Protein AF-A0A975CGD7-F1 (afdb_monomer)

Radius of gyration: 22.12 Å; Cα contacts (8 Å, |Δi|>4): 7; chains: 1; bounding box: 38×37×61 Å

Mean predicted aligned error: 12.28 Å

pLDDT: mean 79.47, std 17.46, range [34.69, 97.75]

Organism: NCBI:txid2816950

Sequence (89 aa):
MTHEGFDRSDATARARASKRAANLSINSELLQQARALDINLSATLEQALQQAVRTRQAELWRRQNLHAIAAYNDAVEAQGVFSDGVRAF

InterPro domains:
  IPR009956 Post-segregation antitoxin CcdA [PF07362] (19-89)

Secondary structure (DSSP, 8-state):
-------TTHHHHGGGPPP--------HHHHHHHHHTT--HHHHHHHHHHHHHHHHHHHHHHHHHHHHHHHHHHHHHHH--GGGGT---

Structure (mmCIF, N/CA/C/O backbone):
data_AF-A0A975CGD7-F1
#
_entry.id   AF-A0A975CGD7-F1
#
loop_
_atom_site.group_PDB
_atom_site.id
_atom_site.type_symbol
_atom_site.label_atom_id
_atom_site.label_alt_id
_atom_site.label_comp_id
_atom_site.label_asym_id
_atom_site.label_entity_id
_atom_site.label_seq_id
_atom_site.pdbx_PDB_ins_code
_atom_site.Cartn_x
_atom_site.Cartn_y
_atom_site.Cartn_z
_atom_site.occupancy
_atom_site.B_iso_or_equiv
_atom_site.auth_seq_id
_atom_site.auth_comp_id
_atom_site.auth_asym_id
_atom_site.auth_atom_id
_atom_site.pdbx_PDB_model_num
ATOM 1 N N . MET A 1 1 ? 11.106 -23.073 -27.893 1.00 34.69 1 MET A N 1
ATOM 2 C CA . MET A 1 1 ? 11.438 -21.778 -27.265 1.00 34.69 1 MET A CA 1
ATOM 3 C C . MET A 1 1 ? 10.119 -21.185 -26.792 1.00 34.69 1 MET A C 1
ATOM 5 O O . MET A 1 1 ? 9.284 -20.849 -27.618 1.00 34.69 1 MET A O 1
ATOM 9 N N . THR A 1 2 ? 9.837 -21.299 -25.499 1.00 40.88 2 THR A N 1
ATOM 10 C CA . THR A 1 2 ? 8.499 -21.186 -24.900 1.00 40.88 2 THR A CA 1
ATOM 11 C C . THR A 1 2 ? 7.990 -19.745 -24.887 1.00 40.88 2 THR A C 1
ATOM 13 O O . THR A 1 2 ? 8.546 -18.891 -24.203 1.00 40.88 2 THR A O 1
ATOM 16 N N . HIS A 1 3 ? 6.911 -19.490 -25.629 1.00 44.22 3 HIS A N 1
ATOM 17 C CA . HIS A 1 3 ? 6.036 -18.339 -25.428 1.00 44.22 3 HIS A CA 1
ATOM 18 C C . HIS A 1 3 ? 5.280 -18.541 -24.104 1.00 44.22 3 HIS A C 1
ATOM 20 O O . HIS A 1 3 ? 4.207 -19.139 -24.093 1.00 44.22 3 HIS A O 1
ATOM 26 N N . GLU A 1 4 ? 5.825 -18.072 -22.982 1.00 41.69 4 GLU A N 1
ATOM 27 C CA . GLU A 1 4 ? 5.000 -17.842 -21.792 1.00 41.69 4 GLU A CA 1
ATOM 28 C C . GLU A 1 4 ? 4.261 -16.520 -21.998 1.00 41.69 4 GLU A C 1
ATOM 30 O O . GLU A 1 4 ? 4.765 -15.428 -21.737 1.00 41.69 4 GLU A O 1
ATOM 35 N N . GLY A 1 5 ? 3.080 -16.635 -22.607 1.00 41.25 5 GLY A N 1
ATOM 36 C CA . GLY A 1 5 ? 2.155 -15.530 -22.777 1.00 41.25 5 GLY A CA 1
ATOM 37 C C . GLY A 1 5 ? 1.774 -14.951 -21.420 1.00 41.25 5 GLY A C 1
ATOM 38 O O . GLY A 1 5 ? 1.416 -15.677 -20.497 1.00 41.25 5 GLY A O 1
ATOM 39 N N . PHE A 1 6 ? 1.832 -13.626 -21.320 1.00 48.97 6 PHE A N 1
ATOM 40 C CA . PHE A 1 6 ? 1.209 -12.868 -20.246 1.00 48.97 6 PHE A CA 1
ATOM 41 C C . PHE A 1 6 ? -0.309 -13.070 -20.357 1.00 48.97 6 PHE A C 1
ATOM 43 O O . PHE A 1 6 ? -0.998 -12.363 -21.095 1.00 48.97 6 PHE A 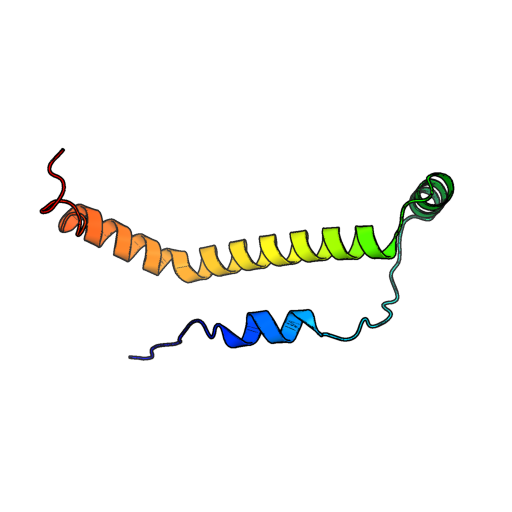O 1
ATOM 50 N N . ASP A 1 7 ? -0.803 -14.119 -19.705 1.00 48.12 7 ASP A N 1
ATOM 51 C CA . ASP A 1 7 ? -2.210 -14.487 -19.663 1.00 48.12 7 ASP A CA 1
ATOM 52 C C . ASP A 1 7 ? -3.013 -13.319 -19.061 1.00 48.12 7 ASP A C 1
ATOM 54 O O . ASP A 1 7 ? -2.941 -13.004 -17.873 1.00 48.12 7 ASP A O 1
ATOM 58 N N . ARG A 1 8 ? -3.764 -12.616 -19.919 1.00 50.28 8 ARG A N 1
ATOM 59 C CA . ARG A 1 8 ? -4.677 -11.528 -19.525 1.00 50.28 8 ARG A CA 1
ATOM 60 C C . ARG A 1 8 ? -5.869 -12.031 -18.694 1.00 50.28 8 ARG A C 1
ATOM 62 O O . ARG A 1 8 ? -6.648 -11.205 -18.219 1.00 50.28 8 ARG A O 1
ATOM 69 N N . SER A 1 9 ? -6.015 -13.342 -18.512 1.00 47.00 9 SER A N 1
ATOM 70 C CA . SER A 1 9 ? -7.145 -13.998 -17.849 1.00 47.00 9 SER A CA 1
ATOM 71 C C . SER A 1 9 ? -7.026 -13.95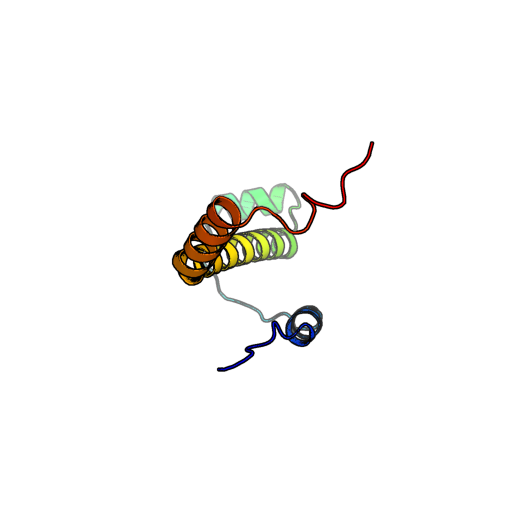0 -16.316 1.00 47.00 9 SER A C 1
ATOM 73 O O . SER A 1 9 ? -8.047 -13.882 -15.623 1.00 47.00 9 SER A O 1
ATOM 75 N N . ASP A 1 10 ? -5.806 -13.864 -15.773 1.00 49.28 10 ASP A N 1
ATOM 76 C CA . ASP A 1 10 ? -5.559 -13.791 -14.320 1.00 49.28 10 ASP A CA 1
ATOM 77 C C . ASP A 1 10 ? -5.973 -12.433 -13.698 1.00 49.28 10 ASP A C 1
ATOM 79 O O . ASP A 1 10 ? -6.384 -12.332 -12.536 1.00 49.28 10 ASP A O 1
ATOM 83 N N . ALA A 1 11 ? -5.969 -11.359 -14.499 1.00 51.12 11 ALA A N 1
ATOM 84 C CA . ALA A 1 11 ? -6.354 -10.017 -14.047 1.00 51.12 11 ALA A CA 1
ATOM 85 C C . ALA A 1 11 ? -7.855 -9.905 -13.717 1.00 51.12 11 ALA A C 1
ATOM 87 O O . ALA A 1 11 ? -8.242 -9.179 -12.797 1.00 51.12 11 ALA A O 1
ATOM 88 N N . THR A 1 12 ? -8.705 -10.647 -14.430 1.00 47.06 12 THR A N 1
ATOM 89 C CA . THR A 1 12 ? -10.162 -10.655 -14.226 1.00 47.06 12 THR A CA 1
ATOM 90 C C . THR A 1 12 ? -10.614 -11.560 -13.079 1.00 47.06 12 THR A C 1
ATOM 92 O O . THR A 1 12 ? -11.622 -11.262 -12.437 1.00 47.06 12 THR A O 1
ATOM 95 N N . ALA A 1 13 ? -9.868 -12.623 -12.759 1.00 50.22 13 ALA A N 1
ATOM 96 C CA . ALA A 1 13 ? -10.223 -13.554 -11.684 1.00 50.22 13 ALA A CA 1
ATOM 97 C C . ALA A 1 13 ? -10.023 -12.949 -10.279 1.00 50.22 13 ALA A C 1
ATOM 99 O O . ALA A 1 13 ? -10.861 -13.138 -9.392 1.00 50.22 13 ALA A O 1
ATOM 100 N N . ARG A 1 14 ? -8.969 -12.139 -10.073 1.00 53.56 14 ARG A N 1
ATOM 101 C CA . ARG A 1 14 ? -8.704 -11.463 -8.782 1.00 53.56 14 ARG A CA 1
ATOM 102 C C . ARG A 1 14 ? -9.780 -10.451 -8.386 1.00 53.56 14 ARG A C 1
ATOM 104 O O . ARG A 1 14 ? -9.990 -10.243 -7.195 1.00 53.56 14 ARG A O 1
ATOM 111 N N . ALA A 1 15 ? -10.498 -9.868 -9.349 1.00 53.00 15 ALA A N 1
ATOM 112 C CA . ALA A 1 15 ? -11.538 -8.870 -9.087 1.00 53.00 15 ALA A CA 1
ATOM 113 C C . ALA A 1 15 ? -12.764 -9.433 -8.339 1.00 53.00 15 ALA A C 1
ATOM 115 O O . ALA A 1 15 ? -13.567 -8.665 -7.813 1.00 53.00 15 ALA A O 1
ATOM 116 N N . ARG A 1 16 ? -12.910 -10.765 -8.266 1.00 53.66 16 ARG A N 1
ATOM 117 C CA . ARG A 1 16 ? -14.060 -11.437 -7.639 1.00 53.66 16 ARG A CA 1
ATOM 118 C C . ARG A 1 16 ? -13.694 -12.323 -6.447 1.00 53.66 16 ARG A C 1
ATOM 120 O O . ARG A 1 16 ? -14.539 -13.083 -5.978 1.00 53.66 16 ARG A O 1
ATOM 127 N N . ALA A 1 17 ? -12.456 -12.240 -5.957 1.00 63.88 17 ALA A N 1
ATOM 128 C CA . ALA A 1 17 ? -12.024 -13.019 -4.805 1.00 63.88 17 ALA A CA 1
ATOM 129 C C . ALA A 1 17 ? -12.849 -12.637 -3.564 1.00 63.88 17 ALA A C 1
ATOM 131 O O . ALA A 1 17 ? -12.935 -11.469 -3.182 1.00 63.88 17 ALA A O 1
ATOM 132 N N . SER A 1 18 ? -13.480 -13.628 -2.934 1.00 73.00 18 SER A N 1
ATOM 133 C CA . SER A 1 18 ? -14.254 -13.427 -1.710 1.00 73.00 18 SER A CA 1
ATOM 134 C C . SER A 1 18 ? -13.352 -12.894 -0.597 1.00 73.00 18 SER A C 1
ATOM 136 O O . SER A 1 18 ? -12.325 -13.510 -0.295 1.00 73.00 18 SER A O 1
ATOM 138 N N . LYS A 1 19 ? -13.748 -11.785 0.040 1.00 75.94 19 LYS A N 1
ATOM 139 C CA . LYS A 1 19 ? -13.051 -11.248 1.216 1.00 75.94 19 LYS A CA 1
ATOM 140 C C . LYS A 1 19 ? -12.970 -12.334 2.288 1.00 75.94 19 LYS A C 1
ATOM 142 O O . LYS A 1 19 ? -13.989 -12.907 2.668 1.00 75.94 19 LYS A O 1
ATOM 147 N N . ARG A 1 20 ? -11.764 -12.608 2.781 1.00 80.81 20 ARG A N 1
ATOM 148 C CA . ARG A 1 20 ? -11.532 -13.522 3.902 1.00 80.81 20 ARG A CA 1
ATOM 149 C C . ARG A 1 20 ? -11.085 -12.707 5.109 1.00 80.81 20 ARG A C 1
ATOM 151 O O . ARG A 1 20 ? -10.242 -11.826 4.974 1.00 80.81 20 ARG A O 1
ATOM 158 N N . ALA A 1 21 ? -11.647 -13.006 6.278 1.00 82.81 21 ALA A N 1
ATOM 159 C CA . ALA A 1 21 ? -11.179 -12.417 7.525 1.00 82.81 21 ALA A CA 1
ATOM 160 C C . ALA A 1 21 ? -9.734 -12.863 7.798 1.00 82.81 21 ALA A C 1
ATOM 162 O O . ALA A 1 21 ? -9.417 -14.049 7.690 1.00 82.81 21 ALA A O 1
ATOM 163 N N . ALA A 1 22 ? -8.873 -11.913 8.146 1.00 81.94 22 ALA A N 1
ATOM 164 C CA . ALA A 1 22 ? -7.497 -12.161 8.546 1.00 81.94 22 ALA A CA 1
ATOM 165 C C . ALA A 1 22 ? -7.292 -11.625 9.966 1.00 81.94 22 ALA A C 1
ATOM 167 O O . ALA A 1 22 ? -7.703 -10.505 10.269 1.00 81.94 22 ALA A O 1
ATOM 168 N N . ASN A 1 23 ? -6.658 -12.421 10.828 1.00 86.44 23 ASN A N 1
ATOM 169 C CA . ASN A 1 23 ? -6.237 -11.968 12.150 1.00 86.44 23 ASN A CA 1
ATOM 170 C C . ASN A 1 23 ? -4.890 -11.261 12.022 1.00 86.44 23 ASN A C 1
ATOM 172 O O . ASN A 1 23 ? -3.952 -11.799 11.435 1.00 86.44 23 ASN A O 1
ATOM 176 N N . LEU A 1 24 ? -4.809 -10.051 12.562 1.00 85.69 24 LEU A N 1
ATOM 177 C CA . LEU A 1 24 ? -3.654 -9.174 12.432 1.00 85.69 24 LEU A CA 1
ATOM 178 C C . LEU A 1 24 ? -3.475 -8.345 13.702 1.00 85.69 24 LEU A C 1
ATOM 180 O O . LEU A 1 24 ? -4.450 -7.949 14.339 1.00 85.69 24 LEU A O 1
ATOM 184 N N . SER A 1 25 ? -2.217 -8.112 14.067 1.00 90.62 25 SER A N 1
ATOM 185 C CA . SER A 1 25 ? -1.843 -7.275 15.205 1.00 90.62 25 SER A CA 1
ATOM 186 C C . SER A 1 25 ? -1.509 -5.873 14.704 1.00 90.62 25 SER A C 1
ATOM 188 O O . SER A 1 25 ? -0.671 -5.717 13.815 1.00 90.62 25 SER A O 1
ATOM 190 N N . ILE A 1 26 ? -2.183 -4.861 15.250 1.00 89.62 26 ILE A N 1
ATOM 191 C CA . ILE A 1 26 ? -1.940 -3.440 14.973 1.00 89.62 26 ILE A CA 1
ATOM 192 C C . ILE A 1 26 ? -1.735 -2.736 16.316 1.00 89.62 26 ILE A C 1
ATOM 194 O O . ILE A 1 26 ? -2.316 -3.136 17.325 1.00 89.62 26 ILE A O 1
ATOM 198 N N . ASN A 1 27 ? -0.927 -1.674 16.321 1.00 95.19 27 ASN A N 1
ATOM 199 C CA . ASN A 1 27 ? -0.801 -0.775 17.463 1.00 95.19 27 ASN A CA 1
ATOM 200 C C . ASN A 1 27 ? -2.193 -0.296 17.941 1.00 95.19 27 ASN A C 1
ATOM 202 O O . ASN A 1 27 ? -2.994 0.225 17.161 1.00 95.19 27 ASN A O 1
ATOM 206 N N . SER A 1 28 ? -2.471 -0.477 19.232 1.00 94.50 28 SER A N 1
ATOM 207 C CA . SER A 1 28 ? -3.775 -0.188 19.833 1.00 94.50 28 SER A CA 1
ATOM 208 C C . SER A 1 28 ? -4.136 1.297 19.819 1.00 94.50 28 SER A C 1
ATOM 210 O O . SER A 1 28 ? -5.292 1.633 19.570 1.00 94.50 28 SER A O 1
ATOM 212 N N . GLU A 1 29 ? -3.167 2.185 20.038 1.00 96.81 29 GLU A N 1
ATOM 213 C CA . GLU A 1 29 ? -3.378 3.636 20.010 1.00 96.81 29 GLU A CA 1
ATOM 214 C C . GLU A 1 29 ? -3.720 4.109 18.597 1.00 96.81 29 GLU A C 1
ATOM 216 O O . GLU A 1 29 ? -4.672 4.864 18.406 1.00 96.81 29 GLU A O 1
ATOM 221 N N . LEU A 1 30 ? -3.011 3.601 17.585 1.00 95.56 30 LEU A N 1
ATOM 222 C CA . LEU A 1 30 ? -3.294 3.911 16.184 1.00 95.56 30 LEU A CA 1
ATOM 223 C C . LEU A 1 30 ? -4.696 3.439 15.778 1.00 95.56 30 LEU A C 1
ATOM 225 O O . LEU A 1 30 ? -5.424 4.158 15.094 1.00 95.56 30 LEU A O 1
ATOM 229 N N . LEU A 1 31 ? -5.100 2.244 16.222 1.00 94.31 31 LEU A N 1
ATOM 230 C CA . LEU A 1 31 ? -6.445 1.728 15.973 1.00 94.31 31 LEU A CA 1
ATOM 231 C C . LEU A 1 31 ? -7.515 2.612 16.628 1.00 94.31 31 LEU A C 1
ATOM 233 O O . LEU A 1 31 ? -8.556 2.866 16.022 1.00 94.31 31 LEU A O 1
ATOM 237 N N . GLN A 1 32 ? -7.267 3.083 17.851 1.00 96.31 32 GLN A N 1
ATOM 238 C CA . GLN A 1 32 ? -8.178 3.982 18.553 1.00 96.31 32 GLN A CA 1
ATOM 239 C C . GLN A 1 32 ? -8.298 5.331 17.836 1.00 96.31 32 GLN A C 1
ATOM 241 O O . GLN A 1 32 ? -9.414 5.799 17.618 1.00 96.31 32 GLN A O 1
ATOM 246 N N . GLN A 1 33 ? -7.176 5.916 17.411 1.00 96.94 33 GLN A N 1
ATOM 247 C CA . GLN A 1 33 ? -7.157 7.157 16.632 1.00 96.94 33 GLN A CA 1
ATOM 248 C C . GLN A 1 33 ? -7.924 7.002 15.317 1.00 96.94 33 GLN A C 1
ATOM 250 O O . GLN A 1 33 ? -8.767 7.833 14.996 1.00 96.94 33 GLN A O 1
ATOM 255 N N . ALA A 1 34 ? -7.701 5.906 14.586 1.00 95.69 34 ALA A N 1
ATOM 256 C CA . ALA A 1 34 ? -8.406 5.643 13.337 1.00 95.69 34 ALA A CA 1
ATOM 257 C C . ALA A 1 34 ? -9.927 5.555 13.539 1.00 95.69 34 ALA A C 1
ATOM 259 O O . ALA A 1 34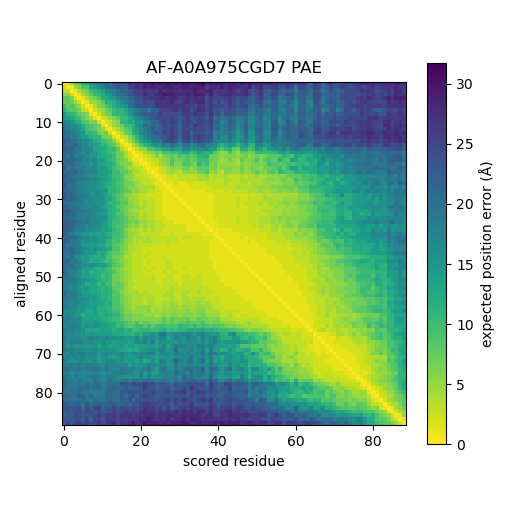 ? -10.684 6.124 12.758 1.00 95.69 34 ALA A O 1
ATOM 260 N N . ARG A 1 35 ? -10.379 4.895 14.615 1.00 93.94 35 ARG A N 1
ATOM 261 C CA . ARG A 1 35 ? -11.807 4.830 14.972 1.00 93.94 35 ARG A CA 1
ATOM 262 C C . ARG A 1 35 ? -12.374 6.190 15.367 1.00 93.94 35 ARG A C 1
ATOM 264 O O . ARG A 1 35 ? -13.485 6.505 14.965 1.00 93.94 35 ARG A O 1
ATOM 271 N N . ALA A 1 36 ? -11.626 6.986 16.131 1.00 97.62 36 ALA A N 1
ATOM 272 C CA . ALA A 1 36 ? -12.045 8.330 16.531 1.00 97.62 36 ALA A CA 1
ATOM 273 C C . ALA A 1 36 ? -12.196 9.283 15.332 1.00 97.62 36 ALA A C 1
ATOM 275 O O . ALA A 1 36 ? -13.000 10.208 15.382 1.00 97.62 36 ALA A O 1
ATOM 276 N N . LEU A 1 37 ? -11.442 9.036 14.258 1.00 97.75 37 LEU A N 1
ATOM 277 C CA . LEU A 1 37 ? -11.479 9.793 13.005 1.00 97.75 37 LEU A CA 1
ATOM 278 C C . LEU A 1 37 ? -12.436 9.202 11.951 1.00 97.75 37 LEU A C 1
ATOM 280 O O . LEU A 1 37 ? -12.407 9.644 10.807 1.00 97.75 37 LEU A O 1
ATOM 284 N N . ASP A 1 38 ? -13.242 8.195 12.308 1.00 95.69 38 ASP A N 1
ATOM 285 C CA . ASP A 1 38 ? -14.154 7.482 11.396 1.00 95.69 38 ASP A CA 1
ATOM 286 C C . ASP A 1 38 ? -13.461 6.904 10.140 1.00 95.69 38 ASP A C 1
ATOM 288 O O . ASP A 1 38 ? -14.020 6.806 9.047 1.00 95.69 38 ASP A O 1
ATOM 292 N N . ILE A 1 39 ? -12.196 6.495 10.281 1.00 95.94 39 ILE A N 1
ATOM 293 C CA . ILE A 1 39 ? -11.439 5.893 9.183 1.00 95.94 39 ILE A CA 1
ATOM 294 C C . ILE A 1 39 ? -11.950 4.474 8.930 1.00 95.94 39 ILE A C 1
ATOM 296 O O . ILE A 1 39 ? -11.931 3.605 9.809 1.00 95.94 39 ILE A O 1
ATOM 300 N N . ASN A 1 40 ? -12.323 4.197 7.678 1.00 94.31 40 ASN A N 1
ATOM 301 C CA . ASN A 1 40 ? -12.714 2.860 7.245 1.00 94.31 40 ASN A CA 1
ATOM 302 C C . ASN A 1 40 ? -11.495 1.928 7.159 1.00 94.31 40 ASN A C 1
ATOM 304 O O . ASN A 1 40 ? -10.886 1.752 6.103 1.00 94.31 40 ASN A O 1
ATOM 308 N N . LEU A 1 41 ? -11.175 1.286 8.284 1.00 91.06 41 LEU A N 1
ATOM 309 C CA . LEU A 1 41 ? -9.993 0.439 8.440 1.00 91.06 41 LEU A CA 1
ATOM 310 C C . LEU A 1 41 ? -9.875 -0.648 7.363 1.00 91.06 41 LEU A C 1
ATOM 312 O O . LEU A 1 41 ? -8.781 -0.897 6.862 1.00 91.06 41 LEU A O 1
ATOM 316 N N . SER A 1 42 ? -10.988 -1.289 6.994 1.00 88.88 42 SER A N 1
ATOM 317 C CA . SER A 1 42 ? -10.969 -2.350 5.985 1.00 88.88 42 SER A CA 1
ATOM 318 C C . SER A 1 42 ? -10.589 -1.808 4.611 1.00 88.88 42 SER A C 1
ATOM 320 O O . SER A 1 42 ? -9.763 -2.419 3.938 1.00 88.88 42 SER A O 1
ATOM 322 N N . ALA A 1 43 ? -11.168 -0.677 4.198 1.00 90.75 43 ALA A N 1
ATOM 323 C CA . ALA A 1 43 ? -10.862 -0.067 2.909 1.00 90.75 43 ALA A CA 1
ATOM 324 C C . ALA A 1 43 ? -9.417 0.449 2.868 1.00 90.75 43 ALA A C 1
ATOM 326 O O . ALA A 1 43 ? -8.694 0.171 1.913 1.00 90.75 43 ALA A O 1
ATOM 327 N N . THR A 1 44 ? -8.975 1.128 3.929 1.00 94.75 44 THR A N 1
ATOM 328 C CA . THR A 1 44 ? -7.610 1.654 4.031 1.00 94.75 44 THR A CA 1
ATOM 329 C C . THR A 1 44 ? -6.569 0.538 3.989 1.00 94.75 44 THR A C 1
ATOM 331 O O . THR A 1 44 ? -5.598 0.634 3.239 1.00 94.75 44 THR A O 1
ATOM 334 N N . LEU A 1 45 ? -6.774 -0.541 4.753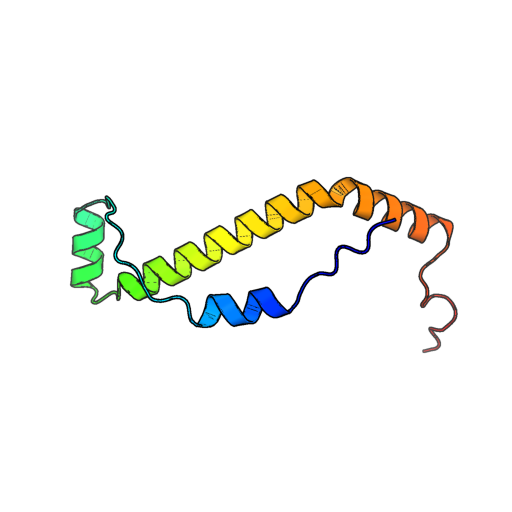 1.00 92.56 45 LEU A N 1
ATOM 335 C CA . LEU A 1 45 ? -5.851 -1.675 4.773 1.00 92.56 45 LEU A CA 1
ATOM 336 C C . LEU A 1 45 ? -5.794 -2.381 3.415 1.00 92.56 45 LEU A C 1
ATOM 338 O O . LEU A 1 45 ? -4.706 -2.694 2.939 1.00 92.56 45 LEU A O 1
ATOM 342 N N . GLU A 1 46 ? -6.947 -2.596 2.779 1.00 91.62 46 GLU A N 1
ATOM 343 C CA . GLU A 1 46 ? -7.027 -3.210 1.452 1.00 91.62 46 GLU A CA 1
ATOM 344 C C . GLU A 1 46 ? -6.253 -2.385 0.414 1.00 91.62 46 GLU A C 1
ATOM 346 O O . GLU A 1 46 ? -5.421 -2.926 -0.312 1.00 91.62 46 GLU A O 1
ATOM 351 N N . GLN A 1 47 ? -6.456 -1.064 0.380 1.00 93.19 47 GLN A N 1
ATOM 352 C CA . GLN A 1 47 ? -5.739 -0.174 -0.539 1.00 93.19 47 GLN A CA 1
ATOM 353 C C . GLN A 1 47 ? -4.226 -0.183 -0.291 1.00 93.19 47 GLN A C 1
ATOM 355 O O . GLN A 1 47 ? -3.443 -0.311 -1.236 1.00 93.19 47 GLN A O 1
ATOM 360 N N . ALA A 1 48 ? -3.806 -0.088 0.974 1.00 94.31 48 ALA A N 1
ATOM 361 C CA . ALA A 1 48 ? -2.394 -0.129 1.339 1.00 94.31 48 ALA A CA 1
ATOM 362 C C . ALA A 1 48 ? -1.746 -1.463 0.936 1.00 94.31 48 ALA A C 1
ATOM 364 O O . ALA A 1 48 ? -0.643 -1.484 0.382 1.00 94.31 48 ALA A O 1
ATOM 365 N N . LEU A 1 49 ? -2.451 -2.578 1.150 1.00 94.56 49 LEU A N 1
ATOM 366 C CA . LEU A 1 49 ? -1.976 -3.908 0.794 1.00 94.56 49 LEU A CA 1
ATOM 367 C C . LEU A 1 49 ? -1.881 -4.089 -0.725 1.00 94.56 49 LEU A C 1
ATOM 369 O O . LEU A 1 49 ? -0.868 -4.584 -1.216 1.00 94.56 49 LEU A O 1
ATOM 373 N N . GLN A 1 50 ? -2.885 -3.643 -1.484 1.00 93.81 50 GLN A N 1
ATOM 374 C CA . GLN A 1 50 ? -2.848 -3.664 -2.948 1.00 93.81 50 GLN A CA 1
ATOM 375 C C . GLN A 1 50 ? -1.645 -2.892 -3.489 1.00 93.81 50 GLN A C 1
ATOM 377 O O . GLN A 1 50 ? -0.948 -3.387 -4.379 1.00 93.81 50 GLN A O 1
ATOM 382 N N . GLN A 1 51 ? -1.369 -1.710 -2.934 1.00 94.56 51 GLN A N 1
ATOM 383 C CA . GLN A 1 51 ? -0.220 -0.912 -3.339 1.00 94.56 51 GLN A CA 1
ATOM 384 C C . GLN A 1 51 ? 1.100 -1.621 -3.015 1.00 94.56 51 GLN A C 1
ATOM 386 O O . GLN A 1 51 ? 1.957 -1.744 -3.889 1.00 94.56 51 GLN A O 1
ATOM 391 N N . ALA A 1 52 ? 1.248 -2.148 -1.797 1.00 95.44 52 ALA A N 1
ATOM 392 C CA . ALA A 1 52 ? 2.446 -2.880 -1.393 1.00 95.44 52 ALA A CA 1
ATOM 393 C C . ALA A 1 52 ? 2.697 -4.110 -2.282 1.00 95.44 52 ALA A C 1
ATOM 395 O O . ALA A 1 52 ? 3.821 -4.325 -2.740 1.00 95.44 52 ALA A O 1
ATOM 396 N N . VAL A 1 53 ? 1.651 -4.888 -2.582 1.00 95.69 53 VAL A N 1
ATOM 397 C CA . VAL A 1 53 ? 1.738 -6.060 -3.466 1.00 95.69 53 VAL A CA 1
ATOM 398 C C . VAL A 1 53 ? 2.170 -5.653 -4.871 1.00 95.69 53 VAL A C 1
ATOM 400 O O . VAL A 1 53 ? 3.087 -6.265 -5.417 1.00 95.69 53 VAL A O 1
ATOM 403 N N . ARG A 1 54 ? 1.567 -4.607 -5.448 1.00 93.31 54 ARG A N 1
ATOM 404 C CA . ARG A 1 54 ? 1.939 -4.102 -6.780 1.00 93.31 54 ARG A CA 1
ATOM 405 C C . ARG A 1 54 ? 3.402 -3.677 -6.836 1.00 93.31 54 ARG A C 1
ATOM 407 O O . ARG A 1 54 ? 4.110 -4.086 -7.752 1.00 93.31 54 ARG A O 1
ATOM 414 N N . THR A 1 55 ? 3.869 -2.922 -5.843 1.00 94.31 55 THR A N 1
ATOM 415 C CA . THR A 1 55 ? 5.273 -2.500 -5.756 1.00 94.31 55 THR A CA 1
ATOM 416 C C . THR A 1 55 ? 6.209 -3.706 -5.711 1.00 94.31 55 THR A C 1
ATOM 418 O O . THR A 1 55 ? 7.142 -3.792 -6.507 1.00 94.31 55 THR A O 1
ATOM 421 N N . ARG A 1 56 ? 5.928 -4.694 -4.852 1.00 95.12 56 ARG A N 1
ATOM 422 C CA . ARG A 1 56 ? 6.751 -5.911 -4.754 1.00 95.12 56 ARG A CA 1
ATOM 423 C C . ARG A 1 56 ? 6.748 -6.739 -6.035 1.00 95.12 56 ARG A C 1
ATOM 425 O O . ARG A 1 56 ? 7.789 -7.267 -6.420 1.00 95.12 56 ARG A O 1
ATOM 432 N N . GLN A 1 57 ? 5.605 -6.846 -6.706 1.00 92.69 57 GLN A N 1
ATOM 433 C CA . GLN A 1 57 ? 5.502 -7.538 -7.990 1.00 92.69 57 GLN A CA 1
ATOM 434 C C . GLN A 1 57 ? 6.320 -6.829 -9.074 1.00 92.69 57 GLN A C 1
ATOM 436 O O . GLN A 1 57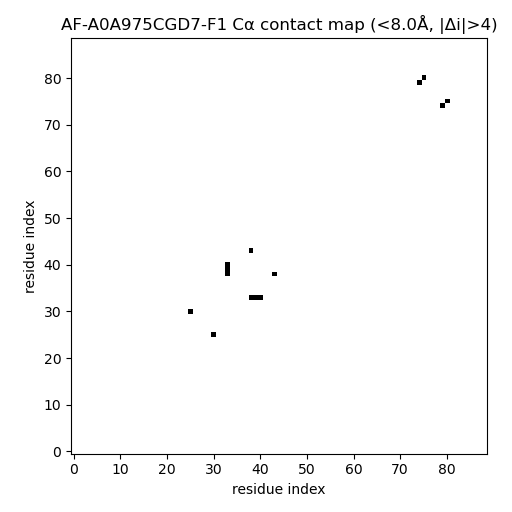 ? 7.055 -7.491 -9.802 1.00 92.69 57 GLN A O 1
ATOM 441 N N . ALA A 1 58 ? 6.271 -5.496 -9.134 1.00 90.38 58 ALA A N 1
ATOM 442 C CA . ALA A 1 58 ? 7.081 -4.714 -10.065 1.00 90.38 58 ALA A CA 1
ATOM 443 C C . ALA A 1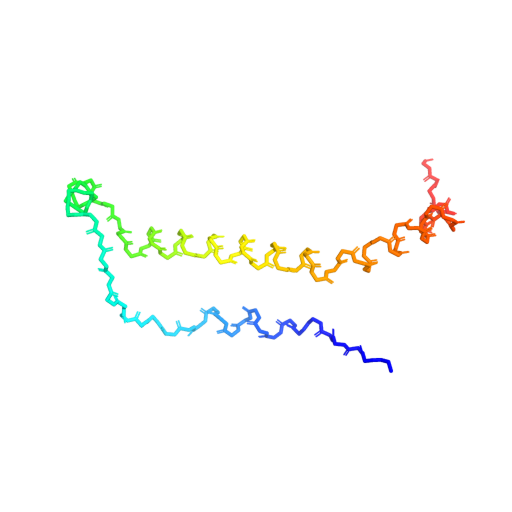 58 ? 8.590 -4.872 -9.800 1.00 90.38 58 ALA A C 1
ATOM 445 O O . ALA A 1 58 ? 9.363 -5.060 -10.738 1.00 90.38 58 ALA A O 1
ATOM 446 N N . GLU A 1 59 ? 9.016 -4.861 -8.533 1.00 93.25 59 GLU A N 1
ATOM 447 C CA . GLU A 1 59 ? 10.411 -5.122 -8.143 1.00 93.25 59 GLU A CA 1
ATOM 448 C C . GLU A 1 59 ? 10.876 -6.522 -8.569 1.00 93.25 59 GLU A C 1
ATOM 450 O O . GLU A 1 59 ? 11.975 -6.687 -9.104 1.00 93.25 59 GLU A O 1
ATOM 455 N N . LEU A 1 60 ? 10.048 -7.545 -8.333 1.00 93.38 60 LEU A N 1
ATOM 456 C CA . LEU A 1 60 ? 10.331 -8.922 -8.740 1.00 93.38 60 LEU A CA 1
ATOM 457 C C . LEU A 1 60 ? 10.445 -9.045 -10.256 1.00 93.38 60 LEU A C 1
ATOM 459 O O . LEU A 1 60 ? 11.443 -9.579 -10.740 1.00 93.38 60 LEU A O 1
ATOM 463 N N . TRP A 1 61 ? 9.478 -8.493 -10.988 1.00 92.25 61 TRP A N 1
ATOM 464 C CA . TRP A 1 61 ? 9.487 -8.500 -12.444 1.00 92.25 61 TRP A CA 1
ATOM 465 C C . TRP A 1 61 ? 10.732 -7.804 -12.988 1.00 92.25 61 TRP A C 1
ATOM 467 O O . TRP A 1 61 ? 11.428 -8.369 -13.830 1.00 92.25 61 TRP A O 1
ATOM 477 N N . ARG A 1 62 ? 11.078 -6.624 -12.454 1.00 89.62 62 ARG A N 1
ATOM 478 C CA . ARG A 1 62 ? 12.276 -5.894 -12.877 1.00 89.62 62 ARG A CA 1
ATOM 479 C C . ARG A 1 62 ? 13.523 -6.746 -12.686 1.00 89.62 62 ARG A C 1
ATOM 481 O O . ARG A 1 62 ? 14.284 -6.874 -13.633 1.00 89.62 62 ARG A O 1
ATOM 488 N N . ARG A 1 63 ? 13.701 -7.371 -11.514 1.00 89.31 63 ARG A N 1
ATOM 489 C CA . ARG A 1 63 ? 14.849 -8.257 -11.234 1.00 89.31 63 ARG A CA 1
ATOM 490 C C . ARG A 1 63 ? 14.928 -9.437 -12.199 1.00 89.31 63 ARG A C 1
ATOM 492 O O . ARG A 1 63 ? 16.009 -9.730 -12.692 1.00 89.31 63 ARG A O 1
ATOM 499 N N . GLN A 1 64 ? 13.801 -10.085 -12.481 1.00 88.50 64 GLN A N 1
ATOM 500 C CA . GLN A 1 64 ? 13.742 -11.229 -13.396 1.00 88.50 64 GLN A CA 1
ATOM 501 C C . GLN A 1 64 ? 14.043 -10.837 -14.848 1.00 88.50 64 GLN A C 1
ATOM 503 O O . GLN A 1 64 ? 14.646 -11.612 -15.581 1.00 88.50 64 GLN A O 1
ATOM 508 N N . ASN A 1 65 ? 13.663 -9.625 -15.256 1.00 87.38 65 ASN A N 1
ATOM 509 C CA . ASN A 1 65 ? 13.773 -9.170 -16.641 1.00 87.38 65 ASN A CA 1
ATOM 510 C C . ASN A 1 65 ? 15.011 -8.301 -16.907 1.00 87.38 65 ASN A C 1
ATOM 512 O O . ASN A 1 65 ? 15.182 -7.845 -18.033 1.00 87.38 65 ASN A O 1
ATOM 516 N N . LEU A 1 66 ? 15.898 -8.092 -15.922 1.00 86.88 66 LEU A N 1
ATOM 517 C CA . LEU A 1 66 ? 17.107 -7.269 -16.084 1.00 86.88 66 LEU A CA 1
ATOM 518 C C . LEU A 1 66 ? 17.939 -7.683 -17.305 1.00 86.88 66 LEU A C 1
ATOM 520 O O . LEU A 1 66 ? 18.312 -6.829 -18.102 1.00 86.88 66 LEU A O 1
ATOM 524 N N . HIS A 1 67 ? 18.187 -8.983 -17.478 1.00 79.19 67 HIS A N 1
ATOM 525 C CA . HIS A 1 67 ? 18.979 -9.490 -18.601 1.00 79.19 67 HIS A CA 1
ATOM 526 C C . HIS A 1 67 ? 18.273 -9.323 -19.951 1.00 79.19 67 HIS A C 1
ATOM 528 O O . HIS A 1 67 ? 18.918 -8.968 -20.931 1.00 79.19 67 HIS A O 1
ATOM 534 N N . ALA A 1 68 ? 16.955 -9.534 -20.004 1.00 79.19 68 ALA A N 1
ATOM 535 C CA . ALA A 1 68 ? 16.175 -9.347 -21.226 1.00 79.19 68 ALA A CA 1
ATOM 536 C C . ALA A 1 68 ? 16.114 -7.868 -21.637 1.00 79.19 68 ALA A C 1
ATOM 538 O O . ALA A 1 68 ? 16.256 -7.547 -22.812 1.00 79.19 68 ALA A O 1
ATOM 539 N N . ILE A 1 69 ? 15.959 -6.970 -20.659 1.00 81.94 69 ILE A N 1
ATOM 540 C CA . ILE A 1 69 ? 15.986 -5.521 -20.875 1.00 81.94 69 ILE A CA 1
ATOM 541 C C . ILE A 1 69 ? 17.371 -5.085 -21.364 1.00 81.94 69 ILE A C 1
ATOM 543 O O . ILE A 1 69 ? 17.451 -4.328 -22.322 1.00 81.94 69 ILE A O 1
ATOM 547 N N . ALA A 1 70 ? 18.452 -5.578 -20.752 1.00 84.94 70 ALA A N 1
ATOM 548 C CA . ALA A 1 70 ? 19.812 -5.265 -21.189 1.00 84.94 70 ALA A CA 1
ATOM 549 C C . ALA A 1 70 ? 20.069 -5.736 -22.629 1.00 84.94 70 ALA A C 1
ATOM 551 O O . ALA A 1 70 ? 20.471 -4.936 -23.463 1.00 84.94 70 ALA A O 1
ATOM 552 N N . ALA A 1 71 ? 19.730 -6.989 -22.949 1.00 83.50 71 ALA A N 1
ATOM 553 C CA . ALA A 1 71 ? 19.887 -7.527 -24.299 1.00 83.50 71 ALA A CA 1
ATOM 554 C C . ALA A 1 71 ? 19.060 -6.757 -25.344 1.00 83.50 71 ALA A C 1
ATOM 556 O O . ALA A 1 71 ? 19.519 -6.546 -26.464 1.00 83.50 71 ALA A O 1
ATOM 557 N N . TYR A 1 72 ? 17.847 -6.323 -24.986 1.00 78.75 72 TYR A N 1
ATOM 558 C CA . TYR A 1 72 ? 17.032 -5.471 -25.848 1.00 78.75 72 TYR A CA 1
ATOM 559 C C . TYR A 1 72 ? 17.662 -4.089 -26.050 1.00 78.75 72 TYR A C 1
ATOM 561 O O . TYR A 1 72 ? 17.711 -3.607 -27.177 1.00 78.75 72 TYR A O 1
ATOM 569 N N . ASN A 1 73 ? 18.167 -3.465 -24.985 1.00 85.00 73 ASN A N 1
ATOM 570 C CA . ASN A 1 73 ? 18.832 -2.167 -25.076 1.00 85.00 73 ASN A CA 1
ATOM 571 C C . ASN A 1 73 ? 20.076 -2.246 -25.970 1.00 85.00 73 ASN A C 1
ATOM 573 O O . ASN A 1 73 ? 20.223 -1.417 -26.861 1.00 85.00 73 ASN A O 1
ATOM 577 N N . ASP A 1 74 ? 20.913 -3.272 -25.799 1.00 84.81 74 ASP A N 1
ATOM 578 C CA . ASP A 1 74 ? 22.095 -3.496 -26.639 1.00 84.81 74 ASP A CA 1
ATOM 579 C C . ASP A 1 74 ? 21.706 -3.707 -28.112 1.00 84.81 74 ASP A C 1
ATOM 581 O O . ASP A 1 74 ? 22.359 -3.195 -29.022 1.00 84.81 74 ASP A O 1
ATOM 585 N N . ALA A 1 75 ? 20.611 -4.435 -28.364 1.00 82.00 75 ALA A N 1
ATOM 586 C CA . ALA A 1 75 ? 20.074 -4.620 -29.706 1.00 82.00 75 ALA A CA 1
ATOM 587 C C . ALA A 1 75 ? 19.590 -3.299 -30.321 1.00 82.00 75 ALA A C 1
ATOM 589 O O . ALA A 1 75 ? 19.889 -3.036 -31.480 1.00 82.00 75 ALA A O 1
ATOM 590 N N . VAL A 1 76 ? 18.888 -2.457 -29.561 1.00 83.75 76 VAL A N 1
ATOM 591 C CA . VAL A 1 76 ? 18.429 -1.138 -30.022 1.00 83.75 76 VAL A CA 1
ATOM 592 C C . VAL A 1 76 ? 19.603 -0.205 -30.322 1.00 83.75 76 VAL A C 1
ATOM 594 O O . VAL A 1 76 ? 19.597 0.444 -31.362 1.00 83.75 76 VAL A O 1
ATOM 597 N N . GLU A 1 77 ? 20.627 -0.162 -29.469 1.00 80.75 77 GLU A N 1
ATOM 598 C CA . GLU A 1 77 ? 21.834 0.645 -29.713 1.00 80.75 77 GLU A CA 1
ATOM 599 C C . GLU A 1 77 ? 22.578 0.189 -30.978 1.00 80.75 77 GLU A C 1
ATOM 601 O O . GLU A 1 77 ? 23.062 1.007 -31.757 1.00 80.75 77 GLU A O 1
ATOM 606 N N . ALA A 1 78 ? 22.645 -1.123 -31.220 1.00 80.06 78 ALA A N 1
ATOM 607 C CA . ALA A 1 78 ? 23.331 -1.669 -32.388 1.00 80.06 78 ALA A CA 1
ATOM 608 C C . ALA A 1 78 ? 22.524 -1.556 -33.695 1.00 80.06 78 ALA A C 1
ATOM 610 O O . ALA A 1 78 ? 23.117 -1.474 -34.771 1.00 80.06 78 ALA A O 1
ATOM 611 N N . GLN A 1 79 ? 21.192 -1.619 -33.626 1.00 82.88 79 GLN A N 1
ATOM 612 C CA . GLN A 1 79 ? 20.317 -1.837 -34.790 1.00 82.88 79 GLN A CA 1
ATOM 613 C C . GLN A 1 79 ? 19.390 -0.649 -35.086 1.00 82.88 79 GLN A C 1
ATOM 615 O O . GLN A 1 79 ? 18.747 -0.632 -36.136 1.00 82.88 79 GLN A O 1
ATOM 620 N N . GLY A 1 80 ? 19.316 0.331 -34.182 1.00 75.19 80 GLY A N 1
ATOM 621 C CA . GLY A 1 80 ? 18.297 1.376 -34.192 1.00 75.19 80 GLY A CA 1
ATOM 622 C C . GLY A 1 80 ? 16.943 0.875 -33.684 1.00 75.19 80 GLY A C 1
ATOM 623 O O . GLY A 1 80 ? 16.733 -0.313 -33.416 1.00 75.19 80 GLY A O 1
ATOM 624 N N . VAL A 1 81 ? 15.985 1.789 -33.540 1.00 80.00 81 VAL A N 1
ATOM 625 C CA . VAL A 1 81 ? 14.594 1.432 -33.232 1.00 80.00 81 VAL A CA 1
ATOM 626 C C . VAL A 1 81 ? 13.788 1.263 -34.516 1.00 80.00 81 VAL A C 1
ATOM 628 O O . VAL A 1 81 ? 14.024 1.926 -35.521 1.00 80.00 81 VAL A O 1
ATOM 631 N N . PHE A 1 82 ? 12.749 0.424 -34.474 1.00 71.12 82 PHE A N 1
ATOM 632 C CA . PHE A 1 82 ? 11.859 0.181 -35.619 1.00 71.12 82 PHE A CA 1
ATOM 633 C C . PHE A 1 82 ? 11.292 1.470 -36.253 1.00 71.12 82 PHE A C 1
ATOM 635 O O . PHE A 1 82 ? 11.035 1.519 -37.454 1.00 71.12 82 PHE A O 1
ATOM 642 N N . SER A 1 83 ? 11.109 2.530 -35.459 1.00 73.81 83 SER A N 1
ATOM 643 C CA . SER A 1 83 ? 10.594 3.819 -35.928 1.00 73.81 83 SER A CA 1
ATOM 644 C C . SER A 1 83 ? 11.614 4.707 -36.648 1.00 73.81 83 SER A C 1
ATOM 646 O O . SER A 1 83 ? 11.199 5.712 -37.226 1.00 73.81 83 SER A O 1
ATOM 648 N N . ASP A 1 84 ? 12.909 4.375 -36.636 1.00 68.19 84 ASP A N 1
ATOM 649 C CA . ASP A 1 84 ? 13.960 5.235 -37.207 1.00 68.19 84 ASP A CA 1
ATOM 650 C C . ASP A 1 84 ? 13.803 5.439 -38.721 1.00 68.19 84 ASP A C 1
ATOM 652 O O . ASP A 1 84 ? 14.168 6.487 -39.245 1.00 68.19 84 ASP A O 1
ATOM 656 N N . GLY A 1 85 ? 13.175 4.492 -39.426 1.00 66.12 85 GLY A N 1
ATOM 657 C CA . GLY A 1 85 ? 12.895 4.604 -40.862 1.00 66.12 85 GLY A CA 1
ATOM 658 C C . GLY A 1 85 ? 11.579 5.302 -41.231 1.00 66.12 85 GLY A C 1
ATOM 659 O O . GLY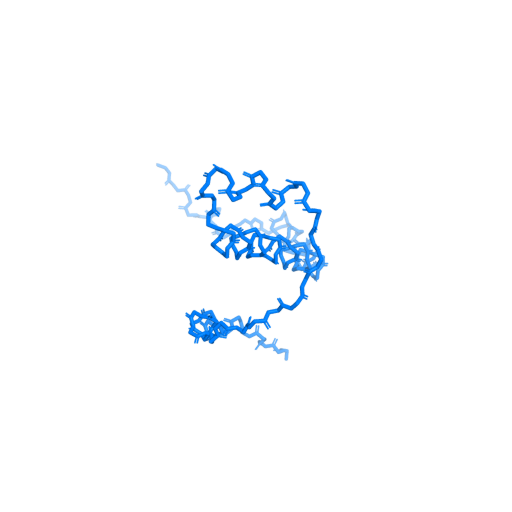 A 1 85 ? 11.313 5.484 -42.416 1.00 66.12 85 GLY A O 1
ATOM 660 N N . VAL A 1 86 ? 10.730 5.656 -40.257 1.00 72.94 86 VAL A N 1
ATOM 661 C CA . VAL A 1 86 ? 9.333 6.082 -40.514 1.00 72.94 86 VAL A CA 1
ATOM 662 C C . VAL A 1 86 ? 8.994 7.451 -39.924 1.00 72.94 86 VAL A C 1
ATOM 664 O O . VAL A 1 86 ? 7.883 7.951 -40.104 1.00 72.94 86 VAL A O 1
ATOM 667 N N . ARG A 1 87 ? 9.934 8.084 -39.214 1.00 62.03 87 ARG A N 1
ATOM 668 C CA . ARG A 1 87 ? 9.720 9.395 -38.597 1.00 62.03 87 ARG A CA 1
ATOM 669 C C . ARG A 1 87 ? 9.976 10.518 -39.612 1.00 62.03 87 ARG A C 1
ATOM 671 O O . ARG A 1 87 ? 11.058 11.090 -39.651 1.00 62.03 87 ARG A O 1
ATOM 678 N N . ALA A 1 88 ? 8.969 10.839 -40.421 1.00 63.09 88 ALA A N 1
ATOM 679 C CA . ALA A 1 88 ? 8.869 12.124 -41.117 1.00 63.09 88 ALA A CA 1
ATOM 680 C C . ALA A 1 88 ? 7.944 13.048 -40.304 1.00 63.09 88 ALA A C 1
ATOM 682 O O . ALA A 1 88 ? 6.862 12.618 -39.900 1.00 63.09 88 ALA A O 1
ATOM 683 N N . PHE A 1 89 ? 8.403 14.264 -40.002 1.00 70.00 89 PHE A N 1
ATOM 684 C CA . PHE A 1 89 ? 7.641 15.316 -39.314 1.00 70.00 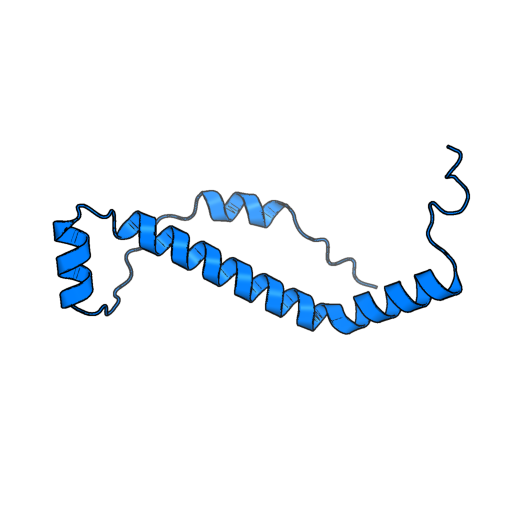89 PHE A CA 1
ATOM 685 C C . PHE A 1 89 ? 6.958 16.249 -40.313 1.00 70.00 89 PHE A C 1
ATOM 687 O O . PHE A 1 89 ? 7.557 16.501 -41.382 1.00 70.00 89 PHE A O 1
#

Solvent-accessible surface area (backbone atoms only — not comparable to full-atom values): 5735 Å² total; per-residue (Å²): 135,85,83,80,70,83,66,73,64,62,69,63,55,64,79,69,62,76,89,72,93,77,92,79,90,71,65,66,67,61,54,50,52,35,56,76,67,70,50,59,60,70,62,54,50,51,54,54,49,54,51,51,52,51,52,52,51,50,54,52,50,48,65,73,39,47,66,59,51,49,54,48,50,55,46,35,75,76,69,52,58,90,59,74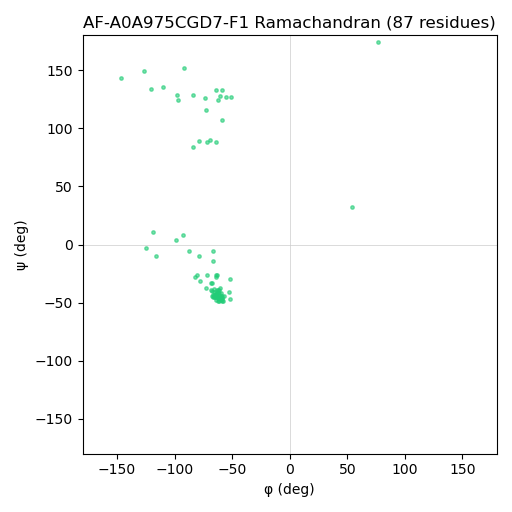,87,69,77,78,133

Foldseek 3Di:
DDDPDPPPPVVVVVVPDDDDDDDDDDDPVVVVVCVVVVHPVVVVVVVVVVVVVVVVVVVVVCVVCVVVVVVVVVCCVVPPDPCPVPDDD